Protein AF-A0A6S7JYF5-F1 (afdb_monomer)

Foldseek 3Di:
DDDDDDDDDPPDDDQKDKDKDKDADAAAADKDWDWFAFPVRDIGTQDMDGGHPDDDIDMDMTIDRDPGHGD

Mean predicted aligned error: 9.58 Å

pLDDT: mean 79.91, std 18.13, range [29.03, 96.06]

InterPro domains:
  IPR000998 MAM domain [PF00629] (19-70)
  IPR013320 Concanavalin A-like lectin/glucanase domain superfamily [SSF49899] (7-69)

Sequence (71 aa):
MTSWFSYKWIPYYSTAIRVNFQYKVTGDNNTLSISVRTVSGDRTLLWRIHGNHGSRWKNGTITYWPTQKFE

Organism: Paramuricea clavata (NCBI:txid317549)

Secondary structure (DSSP, 8-state):
-----------S--S-EEEEEEE---STT-EEEEEEEBTT--EEEEEEEES---SS-EEEEEEE--SS-B-

Nearest PDB structures (foldseek):
  8h3u-assembly1_A  TM=8.704E-01  e=3.811E-01  Homo sapiens
  7r1e-assembly1_A  TM=6.989E-01  e=8.719E-01  Bacillus thuringiensis serovar jegathesan
  7r1e-assembly1_B  TM=7.042E-01  e=1.600E+00  Bacillus thuringiensis serovar jegathesan

Solvent-accessible surface area (backbone atoms only — not comparable to full-atom values): 4790 Å² total; per-residue (Å²): 139,87,84,83,87,85,81,81,84,76,82,91,78,66,75,54,51,74,50,76,48,75,49,67,42,67,48,72,85,40,72,52,73,44,66,49,56,34,67,88,65,53,74,46,82,76,48,73,52,72,26,55,71,44,96,53,82,40,82,47,77,47,80,44,66,68,94,61,61,69,113

Structure (mmCIF, N/CA/C/O backbone):
data_AF-A0A6S7JYF5-F1
#
_entry.id   AF-A0A6S7JYF5-F1
#
loop_
_atom_site.group_PDB
_atom_site.id
_atom_site.type_symbol
_atom_site.label_atom_id
_atom_site.label_alt_id
_atom_site.label_comp_id
_atom_site.label_asym_id
_atom_site.label_entity_id
_atom_site.label_seq_id
_atom_site.pdbx_PDB_ins_code
_atom_site.Cartn_x
_atom_site.Cartn_y
_atom_site.Cartn_z
_atom_site.occupancy
_atom_site.B_iso_or_equiv
_atom_site.auth_seq_id
_atom_site.auth_comp_id
_atom_site.auth_asym_id
_atom_site.auth_atom_id
_atom_site.pdbx_PDB_model_num
ATOM 1 N N . MET A 1 1 ? 1.045 30.099 25.547 1.00 37.94 1 MET A N 1
ATOM 2 C CA . MET A 1 1 ? 0.610 29.685 24.197 1.00 37.94 1 MET A CA 1
ATOM 3 C C . MET A 1 1 ? 0.255 28.218 24.296 1.00 37.94 1 MET A C 1
ATOM 5 O O . MET A 1 1 ? 1.139 27.423 24.578 1.00 37.94 1 MET A O 1
ATOM 9 N N . THR A 1 2 ? -1.025 27.879 24.202 1.00 41.31 2 THR A N 1
ATOM 10 C CA . THR A 1 2 ? -1.512 26.511 24.416 1.00 41.31 2 THR A CA 1
ATOM 11 C C . THR A 1 2 ? -2.011 25.996 23.077 1.00 41.31 2 THR A C 1
ATOM 13 O O . THR A 1 2 ? -2.899 26.599 22.481 1.00 41.31 2 THR A O 1
ATOM 16 N N . SER A 1 3 ? -1.392 24.937 22.567 1.00 29.03 3 SER A N 1
ATOM 17 C CA . SER A 1 3 ? -1.801 24.257 21.341 1.00 29.03 3 SER A CA 1
ATOM 18 C C . SER A 1 3 ? -2.587 23.001 21.708 1.00 29.03 3 SER A C 1
ATOM 20 O O . SER A 1 3 ? -2.130 22.178 22.498 1.00 29.03 3 SER A O 1
ATOM 22 N N . TRP A 1 4 ? -3.781 22.855 21.136 1.00 50.56 4 TRP A N 1
ATOM 23 C CA . TRP A 1 4 ? -4.615 21.668 21.304 1.00 50.56 4 TRP A CA 1
ATOM 24 C C . TRP A 1 4 ? -4.545 20.815 20.043 1.00 50.56 4 TRP A C 1
ATOM 26 O O . TRP A 1 4 ? -4.792 21.305 18.942 1.00 50.56 4 TRP A O 1
ATOM 36 N N . PHE A 1 5 ? -4.225 19.533 20.207 1.00 42.38 5 PHE A N 1
ATOM 37 C CA . PHE A 1 5 ? -4.439 18.529 19.175 1.00 42.38 5 PHE A CA 1
ATOM 38 C C . PHE A 1 5 ? -5.800 17.872 19.434 1.00 42.38 5 PHE A C 1
ATOM 40 O O . PHE A 1 5 ? -6.111 17.493 20.561 1.00 42.38 5 PHE A O 1
ATOM 47 N N . SER A 1 6 ? -6.633 17.771 18.402 1.00 56.75 6 SER A N 1
ATOM 48 C CA . SER A 1 6 ? -7.895 17.031 18.446 1.00 56.75 6 SER A CA 1
ATOM 49 C C . SER A 1 6 ? -7.776 15.865 17.480 1.00 56.75 6 SER A C 1
ATOM 51 O O . SER A 1 6 ? -7.475 16.069 16.304 1.00 56.75 6 SER A O 1
ATOM 53 N N . TYR A 1 7 ? -7.983 14.647 17.975 1.00 53.47 7 TYR A N 1
ATOM 54 C CA . TYR A 1 7 ? -8.134 13.465 17.139 1.00 53.47 7 TYR A CA 1
ATOM 55 C C . TYR A 1 7 ? -9.573 12.969 17.275 1.00 53.47 7 TYR A C 1
ATOM 57 O O . TYR A 1 7 ? -10.126 12.866 18.371 1.00 53.47 7 TYR A O 1
ATOM 65 N N . LYS A 1 8 ? -10.217 12.725 16.135 1.00 56.09 8 LYS A N 1
ATOM 66 C CA . LYS A 1 8 ? -11.591 12.237 16.082 1.00 56.09 8 LYS A CA 1
ATOM 67 C C . LYS A 1 8 ? -11.542 10.724 15.950 1.00 56.09 8 LYS A C 1
ATOM 69 O O . LYS A 1 8 ? -11.154 10.216 14.902 1.00 56.09 8 LYS A O 1
ATOM 74 N N . TRP A 1 9 ? -11.969 10.019 16.993 1.00 52.09 9 TRP A N 1
ATOM 75 C CA . TRP A 1 9 ? -12.256 8.592 16.900 1.00 52.09 9 TRP A CA 1
ATOM 76 C C . TRP A 1 9 ? -13.241 8.359 15.752 1.00 52.09 9 TRP A C 1
ATOM 78 O O . TRP A 1 9 ? -14.311 8.970 15.720 1.00 52.09 9 TRP A O 1
ATOM 88 N N . ILE A 1 10 ? -12.880 7.498 14.804 1.00 57.44 10 ILE A N 1
ATOM 89 C CA . ILE A 1 10 ? -13.803 7.016 13.777 1.00 57.44 10 ILE A CA 1
ATOM 90 C C . ILE A 1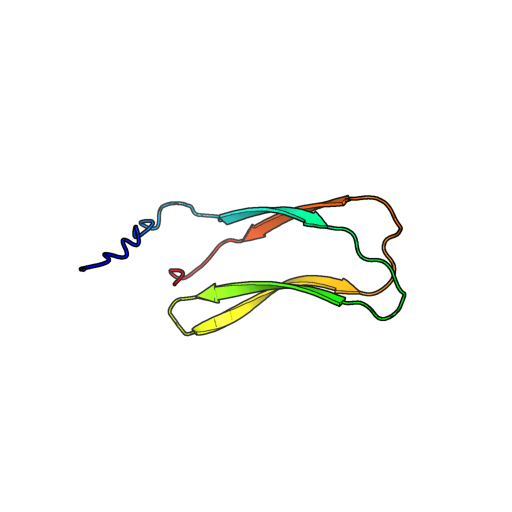 10 ? -14.483 5.775 14.378 1.00 57.44 10 ILE A C 1
ATOM 92 O O . ILE A 1 10 ? -13.849 4.718 14.434 1.00 57.44 10 ILE A O 1
ATOM 96 N N . PRO A 1 11 ? -15.724 5.867 14.905 1.00 48.19 11 PRO A N 1
ATOM 97 C CA . PRO A 1 11 ? -16.418 4.699 15.422 1.00 48.19 11 PRO A CA 1
ATOM 98 C C . PRO A 1 11 ? -16.649 3.696 14.291 1.00 48.19 11 PRO A C 1
ATOM 100 O O . PRO A 1 11 ? -17.092 4.028 13.191 1.00 48.19 11 PRO A O 1
ATOM 103 N N . TYR A 1 12 ? -16.294 2.457 14.594 1.00 58.06 12 TYR A N 1
ATOM 104 C CA . TYR A 1 12 ? -16.280 1.317 13.697 1.00 58.06 12 TYR A CA 1
ATOM 105 C C . TYR A 1 12 ? -17.708 0.946 13.256 1.00 58.06 12 TYR A C 1
ATOM 107 O O . TYR A 1 12 ? -18.449 0.339 14.023 1.00 58.06 12 TYR A O 1
ATOM 115 N N . TYR A 1 13 ? -18.078 1.313 12.024 1.00 52.34 13 TYR A N 1
ATOM 116 C CA . TYR A 1 13 ? -19.291 0.833 11.335 1.00 52.34 13 TYR A CA 1
ATOM 117 C C . TYR A 1 13 ? -19.063 0.475 9.855 1.00 52.34 13 TYR A C 1
ATOM 119 O O . TYR A 1 13 ? -20.005 0.082 9.172 1.00 52.34 13 TYR A O 1
ATOM 127 N N . SER A 1 14 ? -17.837 0.584 9.327 1.00 58.72 14 SER A N 1
ATOM 128 C CA . SER A 1 14 ? -17.553 0.144 7.958 1.00 58.72 14 SER A CA 1
ATOM 129 C C . SER A 1 14 ? -17.005 -1.277 7.992 1.00 58.72 14 SER A C 1
ATOM 131 O O . SER A 1 14 ? -15.890 -1.503 8.457 1.00 58.72 14 SER A O 1
ATOM 133 N N . THR A 1 15 ? -17.763 -2.230 7.462 1.00 70.50 15 THR A N 1
ATOM 134 C CA . THR A 1 15 ? -17.301 -3.610 7.249 1.00 70.50 15 THR A CA 1
ATOM 135 C C . THR A 1 15 ? -16.015 -3.657 6.412 1.00 70.50 15 THR A C 1
ATOM 137 O O . THR A 1 15 ? -15.202 -4.557 6.597 1.00 70.50 15 THR A O 1
ATOM 140 N N . ALA A 1 16 ? -15.774 -2.639 5.575 1.00 77.69 16 ALA A N 1
ATOM 141 C CA . ALA A 1 16 ? -14.542 -2.448 4.821 1.00 77.69 16 ALA A CA 1
ATOM 142 C C . ALA A 1 16 ? -14.022 -1.009 4.843 1.00 77.69 16 ALA A C 1
ATOM 144 O O . ALA A 1 16 ? -14.778 -0.054 4.674 1.00 77.69 16 ALA A O 1
ATOM 145 N N . ILE A 1 17 ? -12.697 -0.884 4.884 1.00 82.38 17 ILE A N 1
ATOM 146 C CA . ILE A 1 17 ? -11.964 0.296 4.434 1.00 82.38 17 ILE A CA 1
ATOM 147 C C . ILE A 1 17 ? -11.654 0.149 2.949 1.00 82.38 17 ILE A C 1
ATOM 149 O O . ILE A 1 17 ? -11.099 -0.860 2.517 1.00 82.38 17 ILE A O 1
ATOM 153 N N . ARG A 1 18 ? -11.941 1.191 2.166 1.00 86.88 18 ARG A N 1
ATOM 154 C CA . ARG A 1 18 ? -11.474 1.301 0.783 1.00 86.88 18 ARG A CA 1
ATOM 155 C C . ARG A 1 18 ? -10.435 2.409 0.664 1.00 86.88 18 ARG A C 1
ATOM 157 O O . ARG A 1 18 ? -10.737 3.569 0.916 1.00 86.88 18 ARG A O 1
ATOM 164 N N . VAL A 1 19 ? -9.225 2.048 0.248 1.00 88.69 19 VAL A N 1
ATOM 165 C CA . VAL A 1 19 ? -8.117 2.975 0.003 1.00 88.69 19 VAL A CA 1
ATOM 166 C C . VAL A 1 19 ? -7.959 3.146 -1.499 1.00 88.69 19 VAL A C 1
ATOM 168 O O . VAL A 1 19 ? -7.619 2.192 -2.196 1.00 88.69 19 VAL A O 1
ATOM 171 N N . ASN A 1 20 ? -8.201 4.359 -1.990 1.00 93.12 20 ASN A N 1
ATOM 172 C CA . ASN A 1 20 ? -7.891 4.753 -3.361 1.00 93.12 20 ASN A CA 1
ATOM 173 C C . ASN A 1 20 ? -6.628 5.612 -3.342 1.00 93.12 20 ASN A C 1
ATOM 175 O O . ASN A 1 20 ? -6.534 6.548 -2.552 1.00 93.12 20 ASN A O 1
ATOM 179 N N . PHE A 1 21 ? -5.664 5.298 -4.198 1.00 93.38 21 PHE A N 1
ATOM 180 C CA . PHE A 1 21 ? -4.390 6.004 -4.257 1.00 93.38 21 PHE A CA 1
ATOM 181 C C . PHE A 1 21 ? -3.869 6.057 -5.688 1.00 93.38 21 PHE A C 1
ATOM 183 O O . PHE A 1 21 ? -4.239 5.247 -6.538 1.00 93.38 21 PHE A O 1
ATOM 190 N N . GLN A 1 22 ? -2.981 7.012 -5.941 1.00 96.00 22 GLN A N 1
ATOM 191 C CA . GLN A 1 22 ? -2.213 7.071 -7.175 1.00 96.00 22 GLN A CA 1
ATOM 192 C C . GLN A 1 22 ? -0.760 6.737 -6.875 1.00 96.00 22 GLN A C 1
ATOM 194 O O . GLN A 1 22 ? -0.226 7.133 -5.842 1.00 96.00 22 GLN A O 1
ATOM 199 N N . TYR A 1 23 ? -0.114 6.004 -7.773 1.00 95.00 23 TYR A N 1
ATOM 200 C CA . TYR A 1 23 ? 1.288 5.647 -7.638 1.00 95.00 23 TYR A CA 1
ATOM 201 C C . TYR A 1 23 ? 2.024 5.788 -8.965 1.00 95.00 23 TYR A C 1
ATOM 203 O O . TYR A 1 23 ? 1.464 5.610 -10.049 1.00 95.00 23 TYR A O 1
ATOM 211 N N . LYS A 1 24 ? 3.314 6.091 -8.859 1.00 95.62 24 LYS A N 1
ATOM 212 C CA . LYS A 1 24 ? 4.275 6.068 -9.954 1.00 95.62 24 LYS A CA 1
ATOM 213 C C . LYS A 1 24 ? 5.574 5.507 -9.393 1.00 95.62 24 LYS A C 1
ATOM 215 O O . LYS A 1 24 ? 6.181 6.121 -8.523 1.00 95.62 24 LYS A O 1
ATOM 220 N N . VAL A 1 25 ? 5.967 4.330 -9.867 1.00 94.00 25 VAL A N 1
ATOM 221 C CA . VAL A 1 25 ? 7.207 3.666 -9.454 1.00 94.00 25 VAL A CA 1
ATOM 222 C C . VAL A 1 25 ? 8.074 3.488 -10.689 1.00 94.00 25 VAL A C 1
ATOM 224 O O . VAL A 1 25 ? 7.702 2.773 -11.616 1.00 94.00 25 VAL A O 1
ATOM 227 N N . THR A 1 26 ? 9.215 4.166 -10.699 1.00 93.50 26 THR A N 1
ATOM 228 C CA . THR A 1 26 ? 10.226 4.100 -11.759 1.00 93.50 26 THR A CA 1
ATOM 229 C C . THR A 1 26 ? 11.509 3.507 -11.195 1.00 93.50 26 THR A C 1
ATOM 231 O O . THR A 1 26 ? 11.881 3.864 -10.080 1.00 93.50 26 THR A O 1
ATOM 234 N N . GLY A 1 27 ? 12.199 2.663 -11.963 1.00 92.12 27 GLY A N 1
ATOM 235 C CA . GLY A 1 27 ? 13.444 2.000 -11.554 1.00 92.12 27 GLY A CA 1
ATOM 236 C C . GLY A 1 27 ? 13.235 0.551 -11.108 1.00 92.12 27 GLY A C 1
ATOM 237 O O . GLY A 1 27 ? 12.300 0.246 -10.369 1.00 92.12 27 GLY A O 1
ATOM 238 N N . ASP A 1 28 ? 14.116 -0.337 -11.564 1.00 93.06 28 ASP A N 1
ATOM 239 C CA . ASP A 1 28 ? 13.912 -1.793 -11.503 1.00 93.06 28 ASP A CA 1
ATOM 240 C C . ASP A 1 28 ? 14.051 -2.391 -10.097 1.00 93.06 28 ASP A C 1
ATOM 242 O O . ASP A 1 28 ? 13.546 -3.478 -9.847 1.00 93.06 28 ASP A O 1
ATOM 246 N N . ASN A 1 29 ? 14.654 -1.657 -9.158 1.00 94.94 29 ASN A N 1
ATOM 247 C CA . ASN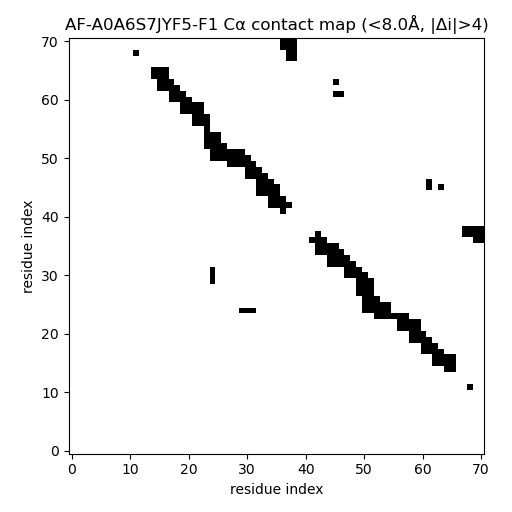 A 1 29 ? 14.886 -2.128 -7.788 1.00 94.94 29 ASN A CA 1
ATOM 248 C C . ASN A 1 29 ? 13.996 -1.445 -6.737 1.00 94.94 29 ASN A C 1
ATOM 250 O O . ASN A 1 29 ? 14.172 -1.653 -5.536 1.00 94.94 29 A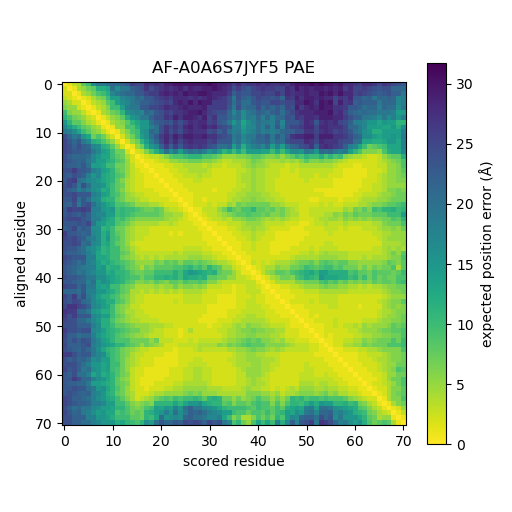SN A O 1
ATOM 254 N N . ASN A 1 30 ? 13.021 -0.638 -7.160 1.00 93.56 30 ASN A N 1
ATOM 255 C CA . ASN A 1 30 ? 12.152 0.082 -6.235 1.00 93.56 30 ASN A CA 1
ATOM 256 C C . ASN A 1 30 ? 10.969 -0.778 -5.781 1.00 93.56 30 ASN A C 1
ATOM 258 O O . ASN A 1 30 ? 10.424 -1.580 -6.535 1.00 93.56 30 ASN A O 1
ATOM 262 N N . THR A 1 31 ? 10.558 -0.607 -4.524 1.00 95.25 31 THR A N 1
ATOM 263 C CA . THR A 1 31 ? 9.411 -1.315 -3.940 1.00 95.25 31 THR A CA 1
ATOM 264 C C . THR A 1 31 ? 8.476 -0.313 -3.290 1.00 95.25 31 THR A C 1
ATOM 266 O O . THR A 1 31 ? 8.908 0.499 -2.477 1.00 95.25 31 THR A O 1
ATOM 269 N N . LEU A 1 32 ? 7.186 -0.412 -3.600 1.00 94.56 32 LEU A N 1
ATOM 270 C CA . LEU A 1 32 ? 6.133 0.323 -2.907 1.00 94.56 32 LEU A CA 1
ATOM 271 C C . LEU A 1 32 ? 5.227 -0.681 -2.199 1.00 94.56 32 LEU A C 1
ATOM 273 O O . LEU A 1 32 ? 4.800 -1.665 -2.800 1.00 94.56 32 LEU A O 1
ATOM 277 N N . SER A 1 33 ? 4.938 -0.439 -0.923 1.00 95.88 33 SER A N 1
ATOM 278 C CA . SER A 1 33 ? 4.051 -1.289 -0.130 1.00 95.88 33 SER A CA 1
ATOM 279 C C . SER A 1 33 ? 3.089 -0.452 0.697 1.00 95.88 33 SER A C 1
ATOM 281 O O . SER A 1 33 ? 3.461 0.597 1.219 1.00 95.88 33 SER A O 1
ATOM 283 N N . ILE A 1 34 ? 1.854 -0.931 0.806 1.00 93.94 34 ILE A N 1
ATOM 284 C CA . ILE A 1 34 ? 0.806 -0.360 1.644 1.00 93.94 34 ILE A CA 1
ATOM 285 C C . ILE A 1 34 ? 0.443 -1.417 2.672 1.00 93.94 34 ILE A C 1
ATOM 287 O O . ILE A 1 34 ? 0.150 -2.567 2.344 1.00 93.94 34 ILE A O 1
ATOM 291 N N . SER A 1 35 ? 0.476 -1.013 3.930 1.00 92.19 35 SER A N 1
ATOM 292 C CA . SER A 1 35 ? 0.222 -1.874 5.076 1.00 92.19 35 SER A CA 1
ATOM 293 C C . SER A 1 35 ? -0.612 -1.122 6.091 1.00 92.19 35 SER A C 1
ATOM 295 O O . SER A 1 35 ? -0.460 0.091 6.221 1.00 92.19 35 SER A O 1
ATOM 297 N N . VAL A 1 36 ? -1.441 -1.850 6.821 1.00 86.56 36 VAL A N 1
ATOM 298 C CA . VAL A 1 36 ? -2.291 -1.305 7.872 1.00 86.56 36 VAL A CA 1
ATOM 299 C C . VAL A 1 36 ? -1.832 -1.803 9.230 1.00 86.56 36 VAL A C 1
ATOM 301 O O . VAL A 1 36 ? -1.298 -2.910 9.332 1.00 86.56 36 VAL A O 1
ATOM 304 N N . ARG A 1 37 ? -2.019 -0.972 10.253 1.00 83.81 37 ARG A N 1
ATOM 305 C CA . ARG A 1 37 ? -1.762 -1.321 11.645 1.00 83.81 37 ARG A CA 1
ATOM 306 C C . ARG A 1 37 ? -3.073 -1.303 12.422 1.00 83.81 37 ARG A C 1
ATOM 308 O O . ARG A 1 37 ? -3.848 -0.359 12.285 1.00 83.81 37 ARG A O 1
ATOM 315 N N . THR A 1 38 ? -3.330 -2.358 13.180 1.00 77.25 38 THR A N 1
ATOM 316 C CA . THR A 1 38 ? -4.468 -2.453 14.106 1.00 77.25 38 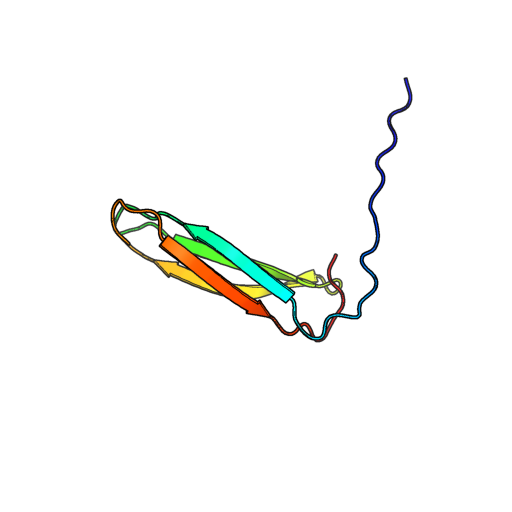THR A CA 1
ATOM 317 C C . THR A 1 38 ? -4.063 -1.993 15.506 1.00 77.25 38 THR A C 1
ATOM 319 O O . THR A 1 38 ? -2.877 -1.872 15.803 1.00 77.25 38 THR A O 1
ATOM 322 N N . VAL A 1 39 ? -5.047 -1.799 16.391 1.00 71.19 39 VAL A N 1
ATOM 323 C CA . VAL A 1 39 ? -4.833 -1.464 17.819 1.00 71.19 39 VAL A CA 1
ATOM 324 C C . VAL A 1 39 ? -4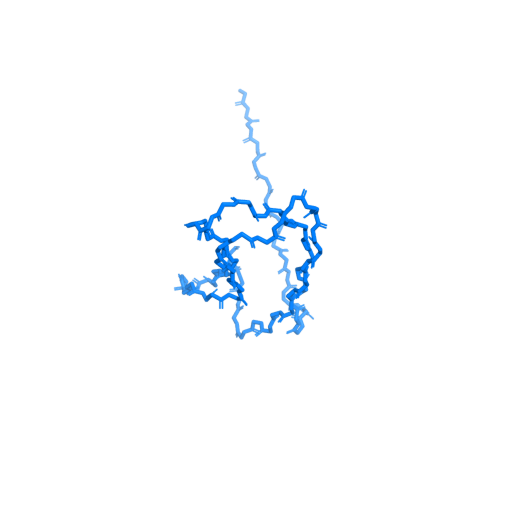.050 -2.541 18.579 1.00 71.19 39 VAL A C 1
ATOM 326 O O . VAL A 1 39 ? -3.413 -2.250 19.583 1.00 71.19 39 VAL A O 1
ATOM 329 N N . SER A 1 40 ? -4.033 -3.790 18.101 1.00 75.56 40 SER A N 1
ATOM 330 C CA . SER A 1 40 ? -3.144 -4.826 18.652 1.00 75.56 40 SER A CA 1
ATOM 331 C C . SER A 1 40 ? -1.659 -4.582 18.344 1.00 75.56 40 SER A C 1
ATOM 333 O O . SER A 1 40 ? -0.800 -5.262 18.898 1.00 75.56 40 SER A O 1
ATOM 335 N N . GLY A 1 41 ? -1.343 -3.629 17.460 1.00 76.31 41 GLY A N 1
ATOM 336 C CA . GLY A 1 41 ? 0.004 -3.338 16.976 1.00 76.31 41 GLY A CA 1
ATOM 337 C C . GLY A 1 41 ? 0.414 -4.149 15.744 1.00 76.31 41 GLY A C 1
ATOM 338 O O . GLY A 1 41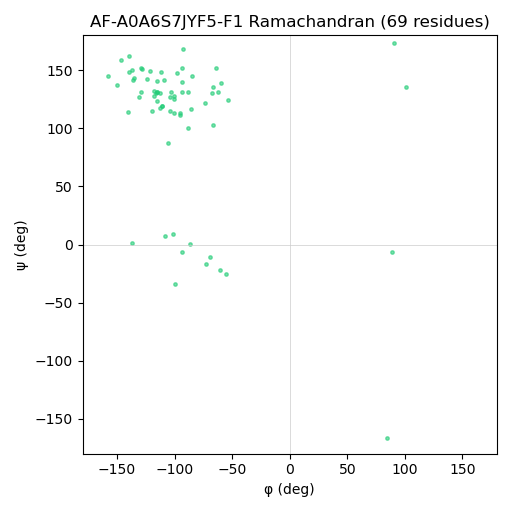 ? 1.461 -3.849 15.151 1.00 76.31 41 GLY A O 1
ATOM 339 N N . ASP A 1 42 ? -0.409 -5.116 15.322 1.00 82.31 42 ASP A N 1
ATOM 340 C CA . ASP A 1 42 ? -0.130 -6.001 14.192 1.00 82.31 42 ASP A CA 1
ATOM 341 C C . ASP A 1 42 ? -0.125 -5.232 12.872 1.00 82.31 42 ASP A C 1
ATOM 343 O O . ASP A 1 42 ? -1.051 -4.486 12.541 1.00 82.31 42 ASP A O 1
ATOM 347 N N . ARG A 1 43 ? 0.936 -5.431 12.082 1.00 87.38 43 ARG A N 1
ATOM 348 C CA . ARG A 1 43 ? 1.081 -4.821 10.759 1.00 87.38 43 ARG A CA 1
ATOM 349 C C . ARG A 1 43 ? 0.720 -5.832 9.679 1.00 87.38 43 ARG A C 1
ATOM 351 O O . ARG A 1 43 ? 1.463 -6.777 9.437 1.00 87.38 43 ARG A O 1
ATOM 358 N N . THR A 1 44 ? -0.373 -5.583 8.970 1.00 87.62 44 THR A N 1
ATOM 359 C CA . THR A 1 44 ? -0.811 -6.415 7.842 1.00 87.62 44 THR A CA 1
ATOM 360 C C . THR A 1 44 ? -0.419 -5.758 6.522 1.00 87.62 44 THR A C 1
ATOM 362 O O . THR A 1 44 ? -0.766 -4.604 6.266 1.00 87.62 44 THR A O 1
ATOM 365 N N . LEU A 1 45 ? 0.306 -6.479 5.663 1.00 92.25 45 LEU A N 1
ATOM 366 C CA . LEU A 1 45 ? 0.595 -6.033 4.299 1.00 92.25 45 LEU A CA 1
ATOM 367 C C . LEU A 1 45 ? -0.668 -6.168 3.440 1.00 92.25 45 LEU A C 1
ATOM 369 O O . LEU A 1 45 ? -1.196 -7.265 3.296 1.00 92.25 45 LEU A O 1
ATOM 373 N N . LEU A 1 46 ? -1.131 -5.064 2.855 1.00 92.06 46 LEU A N 1
ATOM 374 C CA . LEU A 1 46 ? -2.336 -5.045 2.021 1.00 92.06 46 LEU A CA 1
ATOM 375 C C . LEU A 1 46 ? -2.020 -5.071 0.530 1.00 92.06 46 LEU A C 1
ATOM 377 O O . LEU A 1 46 ? -2.781 -5.618 -0.263 1.00 92.06 46 LEU A O 1
ATOM 381 N N . TRP A 1 47 ? -0.917 -4.440 0.135 1.00 95.12 47 TRP A N 1
ATOM 382 C CA . TRP A 1 47 ? -0.536 -4.323 -1.264 1.00 95.12 47 TRP A CA 1
ATOM 383 C C . TRP A 1 47 ? 0.959 -4.073 -1.399 1.00 95.12 47 TRP A C 1
ATOM 385 O O . TRP A 1 47 ? 1.557 -3.375 -0.577 1.00 95.12 47 TRP A O 1
ATOM 395 N N . ARG A 1 48 ? 1.571 -4.629 -2.444 1.00 96.06 48 ARG A N 1
ATOM 396 C CA . ARG A 1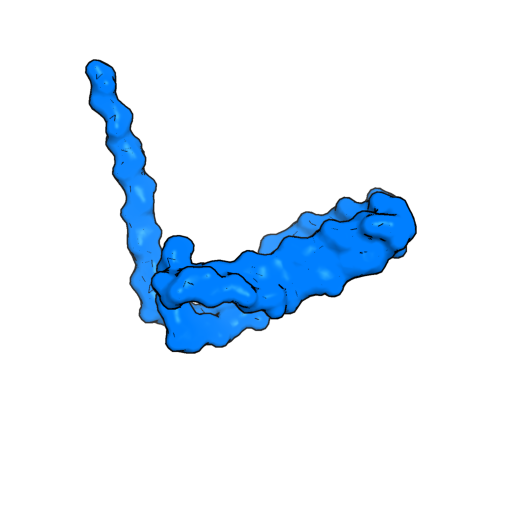 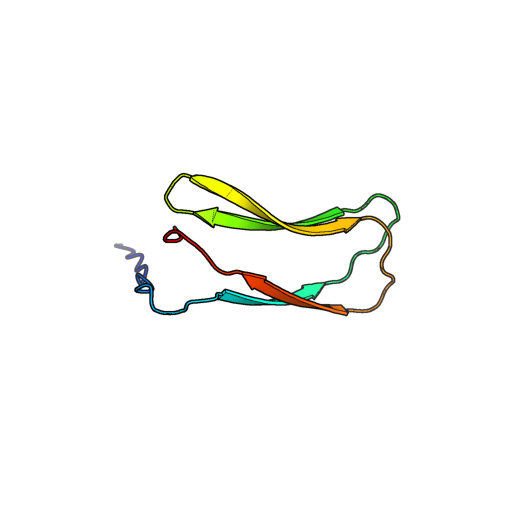48 ? 2.990 -4.450 -2.744 1.00 96.06 48 ARG A CA 1
ATOM 397 C C . ARG A 1 48 ? 3.228 -4.546 -4.241 1.00 96.06 48 ARG A C 1
ATOM 399 O O . ARG A 1 48 ? 2.726 -5.462 -4.884 1.00 96.06 48 ARG A O 1
ATOM 406 N N . ILE A 1 49 ? 4.064 -3.655 -4.758 1.00 95.62 49 ILE A N 1
ATOM 407 C CA . ILE A 1 49 ? 4.662 -3.775 -6.086 1.00 95.62 49 ILE A CA 1
ATOM 408 C C . ILE A 1 49 ? 6.171 -3.618 -5.997 1.00 95.62 49 ILE A C 1
ATOM 410 O O . ILE A 1 49 ? 6.692 -2.922 -5.122 1.00 95.62 49 ILE A O 1
ATOM 414 N N . HIS A 1 50 ? 6.858 -4.267 -6.923 1.00 96.00 50 HIS A N 1
ATOM 415 C CA . HIS A 1 50 ? 8.295 -4.173 -7.100 1.00 96.00 50 HIS A CA 1
ATOM 416 C C . HIS A 1 50 ? 8.611 -3.865 -8.564 1.00 96.00 50 HIS A C 1
ATOM 418 O O . HIS A 1 50 ? 7.837 -4.227 -9.457 1.00 96.00 50 HIS A O 1
ATOM 424 N N . GLY A 1 51 ? 9.739 -3.205 -8.783 1.00 94.56 51 GLY A N 1
ATOM 425 C CA . GLY A 1 51 ? 10.292 -2.927 -10.094 1.00 94.56 51 GLY A CA 1
ATOM 426 C C . GLY A 1 51 ? 9.734 -1.681 -10.760 1.00 94.56 51 GLY A C 1
ATOM 427 O O . GLY A 1 51 ? 9.082 -0.835 -10.145 1.00 94.56 51 GLY A O 1
ATOM 428 N N . ASN A 1 52 ? 10.018 -1.568 -12.051 1.00 94.44 52 ASN A N 1
ATOM 429 C CA . ASN A 1 52 ? 9.633 -0.425 -12.852 1.00 94.44 52 ASN A CA 1
ATOM 430 C C . ASN A 1 52 ? 8.211 -0.598 -13.393 1.00 94.44 52 ASN A C 1
ATOM 432 O O . ASN A 1 52 ? 7.924 -1.480 -14.197 1.00 94.44 52 ASN A O 1
ATOM 436 N N . HIS A 1 53 ? 7.313 0.288 -12.971 1.00 93.12 53 HIS A N 1
ATOM 437 C CA . HIS A 1 53 ? 5.919 0.314 -13.414 1.00 93.12 53 HIS A CA 1
ATOM 438 C C . HIS A 1 53 ? 5.666 1.394 -14.469 1.00 93.12 53 HIS A C 1
ATOM 440 O O . HIS A 1 53 ? 4.518 1.612 -14.858 1.00 93.12 53 HIS A O 1
ATOM 446 N N . GLY A 1 54 ? 6.721 2.028 -14.978 1.00 92.31 54 GLY A N 1
ATOM 447 C CA . GLY A 1 54 ? 6.661 3.042 -16.020 1.00 92.31 54 GLY A CA 1
ATOM 448 C C . GLY A 1 54 ? 6.525 4.467 -15.483 1.00 92.31 54 GLY A C 1
ATOM 449 O O . GLY A 1 54 ? 6.364 4.726 -14.292 1.00 92.31 54 GLY A O 1
ATOM 450 N N . SER A 1 55 ? 6.597 5.429 -16.400 1.00 93.44 55 SER A N 1
ATOM 451 C CA . SER A 1 55 ? 6.673 6.860 -16.085 1.00 93.44 55 SER A CA 1
ATOM 452 C C . SER A 1 55 ? 5.315 7.550 -15.893 1.00 93.44 55 SER A C 1
ATOM 454 O O . SER A 1 55 ? 5.279 8.754 -15.619 1.00 93.44 55 SER A O 1
ATOM 456 N N . ARG A 1 56 ? 4.205 6.814 -16.019 1.00 95.56 56 ARG A N 1
ATOM 457 C CA . ARG A 1 56 ? 2.835 7.333 -15.893 1.00 95.56 56 ARG A CA 1
ATOM 458 C C . ARG A 1 56 ? 2.271 7.068 -14.499 1.00 95.56 56 ARG A C 1
ATOM 460 O O . ARG A 1 56 ? 2.580 6.049 -13.887 1.00 95.56 56 ARG A O 1
ATOM 467 N N . TRP A 1 57 ? 1.421 7.976 -14.028 1.00 95.88 57 TRP A N 1
ATOM 468 C CA . TRP A 1 57 ? 0.624 7.758 -12.824 1.00 95.88 57 TRP A CA 1
ATOM 469 C C . TRP A 1 57 ? -0.395 6.645 -13.061 1.00 95.88 57 TRP A C 1
ATOM 471 O O . TRP A 1 57 ? -1.049 6.602 -14.104 1.00 95.88 57 TRP A O 1
ATOM 481 N N . LYS A 1 58 ? -0.520 5.746 -12.090 1.00 94.88 58 LYS A N 1
ATOM 482 C CA . LYS A 1 58 ? -1.486 4.649 -12.079 1.00 94.88 58 LYS A CA 1
ATOM 483 C C . LYS A 1 58 ? -2.378 4.771 -10.856 1.00 94.88 58 LYS A C 1
ATOM 485 O O . LYS A 1 58 ? -1.933 5.241 -9.814 1.00 94.88 58 LYS A O 1
ATOM 490 N N . ASN A 1 59 ? -3.615 4.308 -10.980 1.00 95.38 59 ASN A N 1
ATOM 491 C CA . ASN A 1 59 ? -4.547 4.233 -9.861 1.00 95.38 59 ASN A CA 1
ATOM 492 C C . ASN A 1 59 ? -4.469 2.844 -9.220 1.00 95.38 59 ASN A C 1
ATOM 494 O O . ASN A 1 59 ? -4.374 1.833 -9.917 1.00 95.38 59 ASN A O 1
ATOM 498 N N . GLY A 1 60 ? -4.515 2.801 -7.895 1.00 93.56 60 GLY A N 1
ATOM 499 C CA . GLY A 1 60 ? -4.667 1.592 -7.104 1.00 93.56 60 GLY A CA 1
ATOM 500 C C . GLY A 1 60 ? -5.874 1.717 -6.183 1.00 93.56 60 GLY A C 1
ATOM 501 O O . GLY A 1 60 ? -6.144 2.787 -5.633 1.00 93.56 60 GLY A O 1
ATOM 502 N N . THR A 1 61 ? -6.586 0.608 -6.008 1.00 94.38 61 THR A N 1
ATOM 503 C CA . THR A 1 61 ? -7.700 0.501 -5.067 1.00 94.38 61 THR A CA 1
ATOM 504 C C . THR A 1 61 ? -7.509 -0.751 -4.230 1.00 94.38 61 THR A C 1
ATOM 506 O O . THR A 1 61 ? -7.348 -1.846 -4.762 1.00 94.38 61 THR A O 1
ATOM 509 N N . ILE A 1 62 ? -7.543 -0.590 -2.912 1.00 91.88 62 ILE A N 1
ATOM 510 C CA . ILE A 1 62 ? -7.497 -1.685 -1.944 1.00 91.88 62 ILE A CA 1
ATOM 511 C C . ILE A 1 62 ? -8.799 -1.651 -1.162 1.00 91.88 62 ILE A C 1
ATOM 513 O O . ILE A 1 62 ? -9.207 -0.594 -0.688 1.00 91.88 62 ILE A O 1
ATOM 517 N N . THR A 1 63 ? -9.443 -2.804 -1.013 1.00 89.31 63 THR A N 1
ATOM 518 C CA . THR A 1 63 ? -10.535 -2.976 -0.052 1.00 89.31 63 THR A CA 1
ATOM 519 C C . THR A 1 63 ? -10.032 -3.897 1.051 1.00 89.31 63 THR A C 1
ATOM 521 O O . THR A 1 63 ? -9.629 -5.022 0.772 1.00 89.31 63 THR A O 1
ATOM 524 N N . TYR A 1 64 ? -10.013 -3.405 2.283 1.00 85.69 64 TYR A N 1
ATOM 525 C CA . TYR A 1 64 ? -9.574 -4.133 3.462 1.00 85.69 64 TYR A CA 1
ATOM 526 C C . TYR A 1 64 ? -10.739 -4.300 4.430 1.00 85.69 64 TYR A C 1
ATOM 528 O O . TYR A 1 64 ? -11.412 -3.326 4.752 1.00 85.69 64 TYR A O 1
ATOM 536 N N . TRP A 1 65 ? -10.955 -5.526 4.895 1.00 83.69 65 TRP A N 1
ATOM 537 C CA . TRP A 1 65 ? -12.011 -5.888 5.839 1.00 83.69 65 TRP A CA 1
ATOM 538 C C . TRP A 1 65 ? -11.357 -6.126 7.203 1.00 83.69 65 TRP A C 1
ATOM 540 O O . TRP A 1 65 ? -10.916 -7.243 7.479 1.00 83.69 65 TRP A O 1
ATOM 550 N N . PRO A 1 66 ? -11.181 -5.081 8.026 1.00 73.75 66 PRO A N 1
ATOM 551 C CA . PRO A 1 66 ? -10.595 -5.247 9.348 1.00 73.75 66 PRO A CA 1
ATOM 552 C C . PRO A 1 66 ? -11.428 -6.188 10.198 1.00 73.75 66 PRO A C 1
ATOM 554 O O . PRO A 1 66 ? -12.640 -6.038 10.264 1.00 73.75 66 PRO A O 1
ATOM 557 N N . THR A 1 67 ? -10.778 -7.065 10.948 1.00 69.94 67 THR A N 1
ATOM 558 C CA . THR A 1 67 ? -11.407 -7.805 12.052 1.00 69.94 67 THR A CA 1
ATOM 559 C C . THR A 1 67 ? -11.211 -7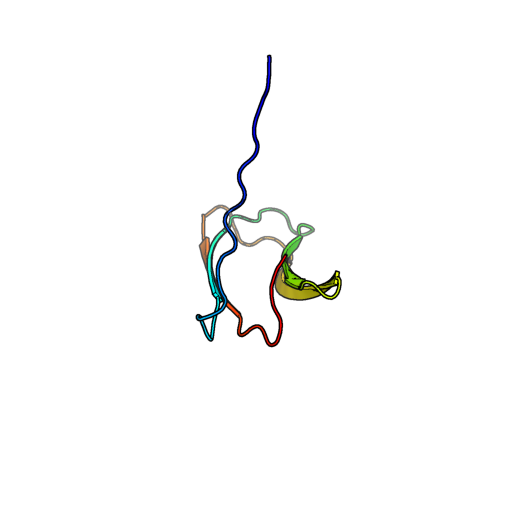.110 13.405 1.00 69.94 67 THR A C 1
ATOM 561 O O . THR A 1 67 ? -11.799 -7.525 14.400 1.00 69.94 67 THR A O 1
ATOM 564 N N . GLN A 1 68 ? -10.419 -6.032 13.452 1.00 64.31 68 GLN A N 1
ATOM 565 C CA . GLN A 1 68 ? -10.117 -5.247 14.651 1.00 64.31 68 GLN A CA 1
ATOM 566 C C . GLN A 1 68 ? -10.096 -3.739 14.372 1.00 64.31 68 GLN A C 1
ATOM 568 O O . GLN A 1 68 ? -9.984 -3.298 13.229 1.00 64.31 68 GLN A O 1
ATOM 573 N N . LYS A 1 69 ? -10.199 -2.942 15.441 1.00 61.25 69 LYS A N 1
ATOM 574 C CA . LYS A 1 69 ? -10.107 -1.477 15.380 1.00 61.25 69 LYS A CA 1
ATOM 575 C C . LYS A 1 69 ? -8.712 -1.033 14.909 1.00 61.25 69 LYS A C 1
ATOM 577 O O . LYS A 1 69 ? -7.721 -1.725 15.148 1.00 61.25 69 LYS A O 1
ATOM 582 N N . PHE A 1 70 ? -8.660 0.130 14.266 1.00 61.19 70 PHE A N 1
ATOM 583 C CA . PHE A 1 70 ? -7.425 0.813 13.869 1.00 61.19 70 PHE A CA 1
ATOM 584 C C . PHE A 1 70 ? -7.004 1.823 14.933 1.00 61.19 70 PHE A C 1
ATOM 586 O O . PHE A 1 70 ? -7.871 2.327 15.653 1.00 61.19 70 PHE A O 1
ATOM 593 N N . GLU A 1 71 ? -5.701 2.083 15.022 1.00 53.12 71 GLU A N 1
ATOM 594 C CA . GLU A 1 71 ? -5.145 3.209 15.791 1.00 53.12 71 GLU A CA 1
ATOM 595 C C . GLU A 1 71 ? -5.222 4.517 15.003 1.00 53.12 71 GLU A C 1
ATOM 597 O O . GLU A 1 71 ? -5.034 4.471 13.763 1.00 53.12 71 GLU A O 1
#

Radius of gyration: 16.2 Å; Cα contacts (8 Å, |Δi|>4): 106; chains: 1; bounding box: 34×38×40 Å